Protein AF-A0A2G2R0R9-F1 (afdb_monomer_lite)

Radius of gyration: 15.37 Å; chains: 1; bounding box: 34×32×38 Å

Sequence (116 aa):
MISLDKIDRKILRFLQVDGRMTNAELAEKINLSPSACLRRVQRIEDSDIVDGYVIEGHVPANDITRLLQQRPEIVGLTAPGMPMQSPGMQKPGLAPKNYDVLAFDADGTSHVFSRY

Structure (mmCIF, N/CA/C/O backbone):
data_AF-A0A2G2R0R9-F1
#
_entry.id   AF-A0A2G2R0R9-F1
#
loop_
_atom_site.group_PDB
_atom_site.id
_atom_site.type_symbol
_atom_site.label_atom_id
_atom_site.label_alt_id
_atom_site.label_comp_id
_atom_site.label_asym_id
_atom_site.label_entity_id
_atom_site.label_seq_id
_atom_site.pdbx_PDB_ins_code
_atom_site.Cartn_x
_atom_site.Cartn_y
_atom_site.Cartn_z
_atom_site.occupancy
_atom_site.B_iso_or_equiv
_atom_site.auth_seq_id
_atom_site.auth_comp_id
_atom_site.auth_asym_id
_atom_site.auth_atom_id
_atom_site.pdbx_PDB_model_num
ATOM 1 N N . MET A 1 1 ? -12.491 -5.410 9.929 1.00 46.78 1 MET A N 1
ATOM 2 C CA . MET A 1 1 ? -12.303 -4.489 8.788 1.00 46.78 1 MET A CA 1
ATOM 3 C C . MET A 1 1 ? -11.475 -3.305 9.272 1.00 46.78 1 MET A C 1
ATOM 5 O O . MET A 1 1 ? -11.948 -2.573 10.134 1.00 46.78 1 MET A O 1
ATOM 9 N N . ILE A 1 2 ? -10.219 -3.178 8.833 1.00 53.72 2 ILE A N 1
ATOM 10 C CA . ILE A 1 2 ? -9.324 -2.096 9.275 1.00 53.72 2 ILE A CA 1
ATOM 11 C C . ILE A 1 2 ? -9.463 -0.936 8.287 1.00 53.72 2 ILE A C 1
ATOM 13 O O . ILE A 1 2 ? -9.053 -1.033 7.139 1.00 53.72 2 ILE A O 1
ATOM 17 N N . SER A 1 3 ? -10.079 0.158 8.731 1.00 58.66 3 SER A N 1
ATOM 18 C CA . SER A 1 3 ? -10.103 1.418 7.987 1.00 58.66 3 SER A CA 1
ATOM 19 C C . SER A 1 3 ? -8.865 2.235 8.359 1.00 58.66 3 SER A C 1
ATOM 21 O O . SER A 1 3 ? -8.681 2.549 9.538 1.00 58.66 3 SER A O 1
ATOM 23 N N . LEU A 1 4 ? -8.043 2.603 7.368 1.00 74.69 4 LEU A N 1
ATOM 24 C CA . LEU A 1 4 ? -6.912 3.519 7.553 1.00 74.69 4 LEU A CA 1
ATOM 25 C C . LEU A 1 4 ? -7.427 4.948 7.740 1.00 74.69 4 LEU A C 1
ATOM 27 O O . LEU A 1 4 ? -7.972 5.565 6.815 1.00 74.69 4 LEU A O 1
ATOM 31 N N . ASP A 1 5 ? -7.245 5.482 8.941 1.00 81.12 5 ASP A N 1
ATOM 32 C CA . ASP A 1 5 ? -7.655 6.834 9.287 1.00 81.12 5 ASP A CA 1
ATOM 33 C C . ASP A 1 5 ? -6.623 7.886 8.828 1.00 81.12 5 ASP A C 1
ATOM 35 O O . ASP A 1 5 ? -5.594 7.600 8.208 1.00 81.12 5 ASP A O 1
ATOM 39 N N . LYS A 1 6 ? -6.915 9.164 9.093 1.00 81.12 6 LYS A N 1
ATOM 40 C CA . LYS A 1 6 ? -6.050 10.283 8.681 1.00 81.12 6 LYS A CA 1
ATOM 41 C C . LYS A 1 6 ? -4.658 10.235 9.322 1.00 81.12 6 LYS A C 1
ATOM 43 O O . LYS A 1 6 ? -3.722 10.780 8.740 1.00 81.12 6 LYS A O 1
ATOM 48 N N . ILE A 1 7 ? -4.523 9.645 10.508 1.00 87.00 7 ILE A N 1
ATOM 49 C CA . ILE A 1 7 ? -3.242 9.496 11.202 1.00 87.00 7 ILE A CA 1
ATOM 50 C C . ILE A 1 7 ? -2.438 8.379 10.546 1.00 87.00 7 ILE A C 1
ATOM 52 O O . ILE A 1 7 ? -1.268 8.593 10.243 1.00 87.00 7 ILE A O 1
ATOM 56 N N . ASP A 1 8 ? -3.065 7.243 10.249 1.00 85.44 8 ASP A N 1
ATOM 57 C CA . ASP A 1 8 ? -2.393 6.117 9.591 1.00 85.44 8 ASP A CA 1
ATOM 58 C C . ASP A 1 8 ? -1.801 6.532 8.235 1.00 85.44 8 ASP A C 1
ATOM 60 O O . ASP A 1 8 ? -0.648 6.245 7.924 1.00 85.44 8 ASP A O 1
ATOM 64 N N . ARG A 1 9 ? -2.546 7.329 7.458 1.00 84.00 9 ARG A N 1
ATOM 65 C CA . ARG A 1 9 ? -2.054 7.891 6.188 1.00 84.00 9 ARG A CA 1
ATOM 66 C C . ARG A 1 9 ? -0.873 8.849 6.373 1.00 84.00 9 ARG A C 1
ATOM 68 O O . ARG A 1 9 ? -0.002 8.916 5.510 1.00 84.00 9 ARG A O 1
ATOM 75 N N . LYS A 1 10 ? -0.829 9.609 7.475 1.00 84.19 10 LYS A N 1
ATOM 76 C CA . LYS A 1 10 ? 0.314 10.484 7.796 1.00 84.19 10 LYS A CA 1
ATOM 77 C C . LYS A 1 10 ? 1.541 9.674 8.202 1.00 84.19 10 LYS A C 1
ATOM 79 O O . LYS A 1 10 ? 2.628 10.000 7.740 1.00 84.19 10 LYS A O 1
ATOM 84 N N . ILE A 1 11 ? 1.355 8.637 9.020 1.00 85.38 11 ILE A N 1
ATOM 85 C CA . ILE A 1 11 ? 2.401 7.676 9.398 1.00 85.38 11 ILE A CA 1
ATOM 86 C C . ILE A 1 11 ? 3.041 7.099 8.135 1.00 85.38 11 ILE A C 1
ATOM 88 O O . ILE A 1 11 ? 4.238 7.269 7.923 1.00 85.38 11 ILE A O 1
ATOM 92 N N . LEU A 1 12 ? 2.218 6.535 7.247 1.00 83.56 12 LEU A N 1
ATOM 93 C CA . LEU A 1 12 ? 2.666 5.982 5.971 1.00 83.56 12 LEU A CA 1
ATOM 94 C C . LEU A 1 12 ? 3.420 7.012 5.129 1.00 83.56 12 LEU A C 1
ATOM 96 O O . LEU A 1 12 ? 4.478 6.709 4.593 1.00 83.56 12 LEU A O 1
ATOM 100 N N . ARG A 1 13 ? 2.927 8.252 5.054 1.00 82.75 13 ARG A N 1
ATOM 101 C CA . ARG A 1 13 ? 3.594 9.316 4.296 1.00 82.75 13 ARG A CA 1
ATOM 102 C C . ARG A 1 13 ? 4.983 9.651 4.841 1.00 82.75 13 ARG A C 1
ATOM 104 O O . ARG A 1 13 ? 5.889 9.882 4.050 1.00 82.75 13 ARG A O 1
ATOM 111 N N . PHE A 1 14 ? 5.156 9.707 6.159 1.00 86.31 14 PHE A N 1
ATOM 112 C CA . PHE A 1 14 ? 6.469 9.968 6.754 1.00 86.31 14 PHE A CA 1
ATOM 113 C C . PHE A 1 14 ? 7.428 8.794 6.552 1.00 86.31 14 PHE A C 1
ATOM 115 O O . PHE A 1 14 ? 8.561 9.028 6.143 1.00 86.31 14 PHE A O 1
ATOM 122 N N . LEU A 1 15 ? 6.960 7.557 6.736 1.00 83.12 15 LEU A N 1
ATOM 123 C CA . LEU A 1 15 ? 7.761 6.352 6.488 1.00 83.12 15 LEU A CA 1
ATOM 124 C C . LEU A 1 15 ? 8.142 6.194 5.006 1.00 83.12 15 LEU A C 1
ATOM 126 O O . LEU A 1 15 ? 9.235 5.738 4.695 1.00 83.12 15 LEU A O 1
ATOM 130 N N . GLN A 1 16 ? 7.282 6.620 4.078 1.00 78.44 16 GLN A N 1
ATOM 131 C CA . GLN A 1 16 ? 7.600 6.647 2.645 1.00 78.44 16 GLN A CA 1
ATOM 132 C C . GLN A 1 16 ? 8.682 7.676 2.291 1.00 78.44 16 GLN A C 1
ATOM 134 O O . GLN A 1 16 ? 9.440 7.461 1.349 1.00 78.44 16 GLN A O 1
ATOM 139 N N . VAL A 1 17 ? 8.740 8.801 3.012 1.00 77.12 17 VAL A N 1
ATOM 140 C CA . VAL A 1 17 ? 9.773 9.833 2.819 1.00 77.12 17 VAL A CA 1
ATOM 141 C C . VAL A 1 17 ? 11.097 9.396 3.442 1.00 77.12 17 VAL A C 1
ATOM 143 O O . VAL A 1 17 ? 12.147 9.580 2.831 1.00 77.12 17 VAL A O 1
ATOM 146 N N . ASP A 1 18 ? 11.047 8.816 4.638 1.00 82.81 18 ASP A N 1
ATOM 147 C CA . ASP A 1 18 ? 12.212 8.296 5.342 1.00 82.81 18 ASP A CA 1
ATOM 148 C C . ASP A 1 18 ? 11.856 7.022 6.117 1.00 82.81 18 ASP A C 1
ATOM 150 O O . ASP A 1 18 ? 11.352 7.060 7.241 1.00 82.81 18 ASP A O 1
ATOM 154 N N . GLY A 1 19 ? 12.164 5.875 5.510 1.00 79.69 19 GLY A N 1
ATOM 155 C CA . GLY A 1 19 ? 11.910 4.561 6.101 1.00 79.69 19 GLY A CA 1
ATOM 156 C C . GLY A 1 19 ? 12.827 4.206 7.274 1.00 79.69 19 GLY A C 1
ATOM 157 O O . GLY A 1 19 ? 12.661 3.140 7.857 1.00 79.69 19 GLY A O 1
ATOM 158 N N . ARG A 1 20 ? 13.809 5.052 7.625 1.00 86.31 20 ARG A N 1
ATOM 159 C CA . ARG A 1 20 ? 14.662 4.854 8.812 1.00 86.31 20 ARG A CA 1
ATOM 160 C C . ARG A 1 20 ? 14.127 5.555 10.056 1.00 86.31 20 ARG A C 1
ATOM 162 O O . ARG A 1 20 ? 14.701 5.382 11.129 1.00 86.31 20 ARG A O 1
ATOM 169 N N . MET A 1 21 ? 13.059 6.338 9.914 1.00 87.88 21 MET A N 1
ATOM 170 C CA . MET A 1 21 ? 12.483 7.099 11.010 1.00 87.88 21 MET A CA 1
ATOM 171 C C . MET A 1 21 ? 12.000 6.167 12.121 1.00 87.88 21 MET A C 1
ATOM 173 O O . MET A 1 21 ? 11.243 5.224 11.890 1.00 87.88 21 MET A O 1
ATOM 177 N N . THR A 1 22 ? 12.427 6.444 13.346 1.00 90.19 22 THR A N 1
ATOM 178 C CA . THR A 1 22 ? 12.015 5.666 14.512 1.00 90.19 22 THR A CA 1
ATOM 179 C C . THR A 1 22 ? 10.574 5.987 14.901 1.00 90.19 22 THR A C 1
ATOM 181 O O . THR A 1 22 ? 10.060 7.082 14.663 1.00 90.19 22 THR A O 1
ATOM 184 N N . ASN A 1 23 ? 9.920 5.059 15.603 1.00 88.88 23 ASN A N 1
ATOM 185 C CA . ASN A 1 23 ? 8.565 5.279 16.117 1.00 88.88 23 ASN A CA 1
ATOM 186 C C . ASN A 1 23 ? 8.458 6.497 17.052 1.00 88.88 23 ASN A C 1
ATOM 188 O O . ASN A 1 23 ? 7.390 7.100 17.130 1.00 88.88 23 ASN A O 1
ATOM 192 N N . ALA A 1 24 ? 9.542 6.869 17.742 1.00 91.25 24 ALA A N 1
ATOM 193 C CA . ALA A 1 24 ? 9.590 8.055 18.594 1.00 91.25 24 ALA A CA 1
ATOM 194 C C . ALA A 1 24 ? 9.583 9.350 17.764 1.00 91.25 24 ALA A C 1
ATOM 196 O O . ALA A 1 24 ? 8.735 10.211 17.984 1.00 91.25 24 ALA A O 1
ATOM 197 N N . GLU A 1 25 ? 10.451 9.448 16.755 1.00 93.62 25 GLU A N 1
ATOM 198 C CA . GLU A 1 25 ? 10.509 10.604 15.846 1.00 93.62 25 GLU A CA 1
ATOM 199 C C . GLU A 1 25 ? 9.212 10.758 15.041 1.00 93.62 25 GLU A C 1
ATOM 201 O O . GLU A 1 25 ? 8.699 11.864 14.845 1.00 93.62 25 GLU A O 1
ATOM 206 N N . LEU A 1 26 ? 8.648 9.633 14.602 1.00 92.25 26 LEU A N 1
ATOM 207 C CA . LEU A 1 26 ? 7.372 9.589 13.902 1.00 92.25 26 LEU A CA 1
ATOM 208 C C . LEU A 1 26 ? 6.241 10.109 14.802 1.00 92.25 26 LEU A C 1
ATOM 210 O O . LEU A 1 26 ? 5.419 10.908 14.349 1.00 92.25 26 LEU A O 1
ATOM 214 N N . ALA A 1 27 ? 6.227 9.698 16.077 1.00 94.19 27 ALA A N 1
ATOM 215 C CA . ALA A 1 27 ? 5.232 10.103 17.066 1.00 94.19 27 ALA A CA 1
ATOM 216 C C . ALA A 1 27 ? 5.256 11.614 17.336 1.00 94.19 27 ALA A C 1
ATOM 218 O O . ALA A 1 27 ? 4.193 12.239 17.368 1.00 94.19 27 ALA A O 1
ATOM 219 N N . GLU A 1 28 ? 6.445 12.213 17.448 1.00 94.94 28 GLU A N 1
ATOM 220 C CA . GLU A 1 28 ? 6.603 13.664 17.596 1.00 94.94 28 GLU A CA 1
ATOM 221 C C . GLU A 1 28 ? 6.003 14.418 16.402 1.00 94.94 28 GLU A C 1
ATOM 223 O O . GLU A 1 28 ? 5.211 15.346 16.578 1.00 94.94 28 GLU A O 1
ATOM 228 N N . LYS A 1 29 ? 6.290 13.976 15.171 1.00 92.69 29 LYS A N 1
ATOM 229 C CA . LYS A 1 29 ? 5.795 14.631 13.945 1.00 92.69 29 LYS A CA 1
ATOM 230 C C . LYS A 1 29 ? 4.276 14.566 13.780 1.00 92.69 29 LYS A C 1
ATOM 232 O O . LYS A 1 29 ? 3.689 15.447 13.147 1.00 92.69 29 LYS A O 1
ATOM 237 N N . ILE A 1 30 ? 3.628 13.531 14.314 1.00 92.44 30 ILE A N 1
ATOM 238 C CA . ILE A 1 30 ? 2.175 13.323 14.193 1.00 92.44 30 ILE A CA 1
ATOM 239 C C . ILE A 1 30 ? 1.395 13.673 15.468 1.00 92.44 30 ILE A C 1
ATOM 241 O O . ILE A 1 30 ? 0.176 13.506 15.475 1.00 92.44 30 ILE A O 1
ATOM 245 N N . ASN A 1 31 ? 2.060 14.214 16.496 1.00 94.19 31 ASN A N 1
ATOM 246 C CA . ASN A 1 31 ? 1.490 14.555 17.805 1.00 94.19 31 ASN A CA 1
ATOM 247 C C . ASN A 1 31 ? 0.831 13.357 18.515 1.00 94.19 31 ASN A C 1
ATOM 249 O O . ASN A 1 31 ? -0.313 13.433 18.966 1.00 94.19 31 ASN A O 1
ATOM 253 N N . LEU A 1 32 ? 1.548 12.236 18.605 1.00 93.19 32 LEU A N 1
ATOM 254 C CA . LEU A 1 32 ? 1.140 11.056 19.372 1.00 93.19 32 LEU A CA 1
ATOM 255 C C . LEU A 1 32 ? 2.179 10.692 20.429 1.00 93.19 32 LEU A C 1
ATOM 257 O O . LEU A 1 32 ? 3.328 11.118 20.375 1.00 93.19 32 LEU A O 1
ATOM 261 N N . SER A 1 33 ? 1.784 9.837 21.374 1.00 95.12 33 SER A N 1
ATOM 262 C CA . SER A 1 33 ? 2.765 9.137 22.198 1.00 95.12 33 SER A CA 1
ATOM 263 C C . SER A 1 33 ? 3.499 8.067 21.370 1.00 95.12 33 SER A C 1
ATOM 265 O O . SER A 1 33 ? 2.893 7.472 20.468 1.00 95.12 33 SER A O 1
ATOM 267 N N . PRO A 1 34 ? 4.760 7.734 21.707 1.00 93.44 34 PRO A N 1
ATOM 268 C CA . PRO A 1 34 ? 5.506 6.672 21.027 1.00 93.44 34 PRO A CA 1
ATOM 269 C C . PRO A 1 34 ? 4.770 5.325 21.010 1.00 93.44 34 PRO A C 1
ATOM 271 O O . PRO A 1 34 ? 4.767 4.625 20.002 1.00 93.44 34 PRO A O 1
ATOM 274 N N . SER A 1 35 ? 4.065 4.985 22.094 1.00 92.69 35 SER A N 1
ATOM 275 C CA . SER A 1 35 ? 3.301 3.737 22.190 1.00 92.69 35 SER A CA 1
ATOM 276 C C . SER A 1 35 ? 2.035 3.726 21.327 1.00 92.69 35 SER A C 1
ATOM 278 O O . SER A 1 35 ? 1.667 2.679 20.798 1.00 92.69 35 SER A O 1
ATOM 280 N N . ALA A 1 36 ? 1.360 4.869 21.153 1.00 91.56 36 ALA A N 1
ATOM 281 C CA . ALA A 1 36 ? 0.220 4.982 20.242 1.00 91.56 36 ALA A CA 1
ATOM 282 C C . ALA A 1 36 ? 0.657 4.937 18.771 1.00 91.56 36 ALA A C 1
ATOM 284 O O . ALA A 1 36 ? -0.041 4.340 17.953 1.00 91.56 36 ALA A O 1
ATOM 285 N N . CYS A 1 37 ? 1.811 5.529 18.457 1.00 93.06 37 CYS A N 1
ATOM 286 C CA . CYS A 1 37 ? 2.434 5.457 17.140 1.00 93.06 37 CYS A CA 1
ATOM 287 C C . CYS A 1 37 ? 2.803 4.010 16.778 1.00 93.06 37 CYS A C 1
ATOM 289 O O . CYS A 1 37 ? 2.318 3.502 15.771 1.00 93.06 37 CYS A O 1
ATOM 291 N N . LEU A 1 38 ? 3.532 3.310 17.659 1.00 90.25 38 LEU A N 1
ATOM 292 C CA . LEU A 1 38 ? 3.924 1.909 17.462 1.00 90.25 38 LEU A CA 1
ATOM 293 C C . LEU A 1 38 ? 2.719 1.005 17.182 1.00 90.25 38 LEU A C 1
ATOM 295 O O . LEU A 1 38 ? 2.717 0.286 16.193 1.00 90.25 38 LEU A O 1
ATOM 299 N N . ARG A 1 39 ? 1.662 1.070 18.006 1.00 89.62 39 ARG A N 1
ATOM 300 C CA . ARG A 1 39 ? 0.458 0.241 17.795 1.00 89.62 39 ARG A CA 1
ATOM 301 C C . ARG A 1 39 ? -0.201 0.483 16.440 1.00 89.62 39 ARG A C 1
ATOM 303 O O . ARG A 1 39 ? -0.802 -0.429 15.882 1.00 89.62 39 ARG A O 1
ATOM 310 N N . ARG A 1 40 ? -0.137 1.715 15.933 1.00 89.12 40 ARG A N 1
ATOM 311 C CA . ARG A 1 40 ? -0.682 2.057 14.618 1.00 89.12 40 ARG A CA 1
ATOM 312 C C . ARG A 1 40 ? 0.206 1.539 13.500 1.00 89.12 40 ARG A C 1
ATOM 314 O O . ARG A 1 40 ? -0.342 0.932 12.594 1.00 89.12 40 ARG A O 1
ATOM 321 N N . VAL A 1 41 ? 1.523 1.730 13.588 1.00 85.12 41 VAL A N 1
ATOM 322 C CA . VAL A 1 41 ? 2.495 1.170 12.633 1.00 85.12 41 VAL A CA 1
ATOM 323 C C . VAL A 1 41 ? 2.333 -0.345 12.547 1.00 85.12 41 VAL A C 1
ATOM 325 O O . VAL A 1 41 ? 2.062 -0.844 11.465 1.00 85.12 41 VAL A O 1
ATOM 328 N N . GLN A 1 42 ? 2.330 -1.037 13.689 1.00 83.12 42 GLN A N 1
ATOM 329 C CA . GLN A 1 42 ? 2.123 -2.485 13.765 1.00 83.12 42 GLN A CA 1
ATOM 330 C C . GLN A 1 42 ? 0.812 -2.903 13.090 1.00 83.12 42 GLN A C 1
ATOM 332 O O . GLN A 1 42 ? 0.799 -3.762 12.227 1.00 83.12 42 GLN A O 1
ATOM 337 N N . ARG A 1 43 ? -0.302 -2.229 13.409 1.00 80.12 43 ARG A N 1
ATOM 338 C CA . ARG A 1 43 ? -1.600 -2.528 12.789 1.00 80.12 43 ARG A CA 1
ATOM 339 C C . ARG A 1 43 ? -1.594 -2.297 11.277 1.00 80.12 43 ARG A C 1
ATOM 341 O O . ARG A 1 43 ? -2.314 -2.990 10.573 1.00 80.12 43 ARG A O 1
ATOM 348 N N . ILE A 1 44 ? -0.879 -1.281 10.796 1.00 77.38 44 ILE A N 1
ATOM 349 C CA . ILE A 1 44 ? -0.765 -0.989 9.364 1.00 77.38 44 ILE A CA 1
ATOM 350 C C . ILE A 1 44 ? 0.035 -2.102 8.680 1.00 77.38 44 ILE A C 1
ATOM 352 O O . ILE A 1 44 ? -0.444 -2.630 7.681 1.00 77.38 44 ILE A O 1
ATOM 356 N N . GLU A 1 45 ? 1.183 -2.481 9.247 1.00 73.81 45 GLU A N 1
ATOM 357 C CA . GLU A 1 45 ? 2.024 -3.594 8.782 1.00 73.81 45 GLU A CA 1
ATOM 358 C C . GLU A 1 45 ? 1.257 -4.921 8.776 1.00 73.81 45 GLU A C 1
ATOM 360 O O . GLU A 1 45 ? 1.280 -5.633 7.783 1.00 73.81 45 GLU A O 1
ATOM 365 N N . ASP A 1 46 ? 0.504 -5.208 9.837 1.00 66.25 46 ASP A N 1
ATOM 366 C CA . ASP A 1 46 ? -0.277 -6.440 9.975 1.00 66.25 46 ASP A CA 1
ATOM 367 C C . ASP A 1 46 ? -1.513 -6.471 9.063 1.00 66.25 46 ASP A C 1
ATOM 369 O O . ASP A 1 46 ? -2.160 -7.512 8.929 1.00 66.25 46 ASP A O 1
ATOM 373 N N . SER A 1 47 ? -1.934 -5.321 8.521 1.00 64.81 47 SER A N 1
ATOM 374 C CA . SER A 1 47 ? -3.243 -5.237 7.880 1.00 64.81 47 SER A CA 1
ATOM 375 C C . SER A 1 47 ? -3.264 -5.729 6.446 1.00 64.81 47 SER A C 1
ATOM 377 O O . SER A 1 47 ? -4.352 -6.129 6.049 1.00 64.81 47 SER A O 1
ATOM 379 N N . ASP A 1 48 ? -2.156 -5.670 5.687 1.00 67.06 48 ASP A N 1
ATOM 380 C CA . ASP A 1 48 ? -2.088 -5.943 4.233 1.00 67.06 48 ASP A CA 1
ATOM 381 C C . ASP A 1 48 ? -3.323 -5.429 3.455 1.00 67.06 48 ASP A C 1
ATOM 383 O O . ASP A 1 48 ? -3.698 -5.965 2.420 1.00 67.06 48 ASP A O 1
ATOM 387 N N . ILE A 1 49 ? -4.019 -4.404 3.964 1.00 69.06 49 ILE A N 1
ATOM 388 C CA . ILE A 1 49 ? -5.337 -3.975 3.490 1.00 69.06 49 ILE A CA 1
ATOM 389 C C . ILE A 1 49 ? -5.304 -2.469 3.268 1.00 69.06 49 ILE A C 1
ATOM 391 O O . ILE A 1 49 ? -5.057 -1.675 4.179 1.00 69.06 49 ILE A O 1
ATOM 395 N N . VAL A 1 50 ? -5.637 -2.061 2.048 1.00 77.06 50 VAL A N 1
ATOM 396 C CA . VAL A 1 50 ? -5.735 -0.668 1.625 1.00 77.06 50 VAL A CA 1
ATOM 397 C C . VAL A 1 50 ? -7.134 -0.417 1.061 1.00 77.06 50 VAL A C 1
ATOM 399 O O . VAL A 1 50 ? -7.492 -0.913 0.001 1.00 77.06 50 VAL A O 1
ATOM 402 N N . ASP A 1 51 ? -7.940 0.367 1.785 1.00 76.44 51 ASP A N 1
ATOM 403 C CA . ASP A 1 51 ? -9.318 0.759 1.414 1.00 76.44 51 ASP A CA 1
ATOM 404 C C . ASP A 1 51 ? -10.259 -0.408 1.049 1.00 76.44 51 ASP A C 1
ATOM 406 O O . ASP A 1 51 ? -11.123 -0.284 0.184 1.00 76.44 51 ASP A O 1
ATOM 410 N N . GLY A 1 52 ? -10.092 -1.549 1.724 1.00 77.06 52 GLY A N 1
ATOM 411 C CA . GLY A 1 52 ? -10.890 -2.756 1.492 1.00 77.06 52 GLY A CA 1
ATOM 412 C C . GLY A 1 52 ? -10.273 -3.747 0.505 1.00 77.06 52 GLY A C 1
ATOM 413 O O . GLY A 1 52 ? -10.779 -4.859 0.410 1.00 77.06 52 GLY A O 1
ATOM 414 N N . TYR A 1 53 ? -9.168 -3.385 -0.150 1.00 85.06 53 TYR A N 1
ATOM 415 C CA . TYR A 1 53 ? -8.392 -4.291 -0.992 1.00 85.06 53 TYR A CA 1
ATOM 416 C C . TYR A 1 53 ? -7.230 -4.902 -0.227 1.00 85.06 53 TYR A C 1
ATOM 418 O O . TYR A 1 53 ? -6.569 -4.199 0.533 1.00 85.06 53 TYR A O 1
ATOM 426 N N . VAL A 1 54 ? -6.939 -6.173 -0.469 1.00 87.56 54 VAL A N 1
ATOM 427 C CA . VAL A 1 54 ? -5.735 -6.837 0.040 1.00 87.56 54 VAL A CA 1
ATOM 428 C C . VAL A 1 54 ? -4.544 -6.499 -0.864 1.00 87.56 54 VAL A C 1
ATOM 430 O O . VAL A 1 54 ? -4.667 -6.535 -2.084 1.00 87.56 54 VAL A O 1
ATOM 433 N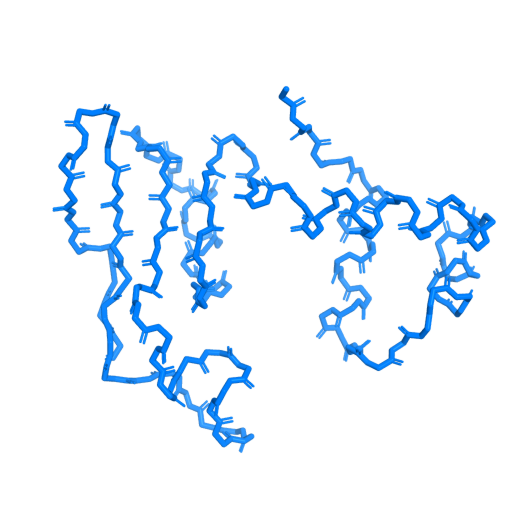 N . ILE A 1 55 ? -3.393 -6.164 -0.292 1.00 88.50 55 ILE A N 1
ATOM 434 C CA . ILE A 1 55 ? -2.142 -5.895 -1.003 1.00 88.50 55 ILE A CA 1
ATOM 435 C C . ILE A 1 55 ? -1.079 -6.819 -0.427 1.00 88.50 55 ILE A C 1
ATOM 437 O O . ILE A 1 55 ? -0.681 -6.651 0.719 1.00 88.50 55 ILE A O 1
ATOM 441 N N . GLU A 1 56 ? -0.616 -7.774 -1.226 1.00 84.12 56 GLU A N 1
ATOM 442 C CA . GLU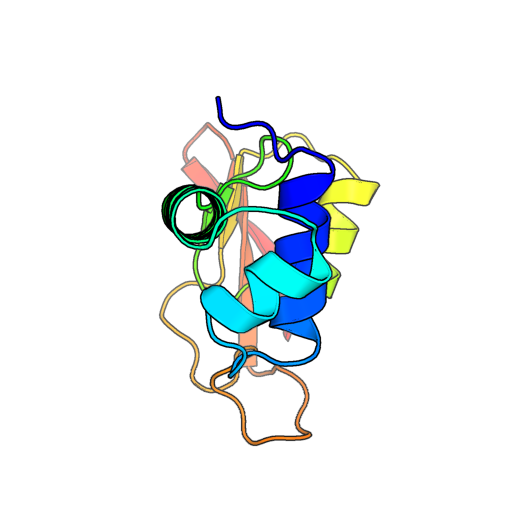 A 1 56 ? 0.376 -8.761 -0.801 1.00 84.12 56 GLU A CA 1
ATOM 443 C C . GLU A 1 56 ? 1.673 -8.632 -1.613 1.00 84.12 56 GLU A C 1
ATOM 445 O O . GLU A 1 56 ? 1.678 -8.422 -2.830 1.00 84.12 56 GLU A O 1
ATOM 450 N N . GLY A 1 57 ? 2.811 -8.727 -0.927 1.00 82.19 57 GLY A N 1
ATOM 451 C CA . GLY A 1 57 ? 4.124 -8.610 -1.550 1.00 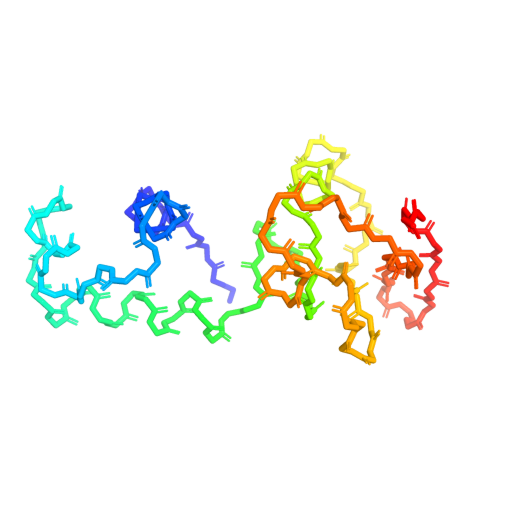82.19 57 GLY A CA 1
ATOM 452 C C . GLY A 1 57 ? 4.481 -7.183 -1.984 1.00 82.19 57 GLY A C 1
ATOM 453 O O . GLY A 1 57 ? 4.006 -6.182 -1.452 1.00 82.19 57 GLY A O 1
ATOM 454 N N . HIS A 1 58 ? 5.379 -7.073 -2.960 1.00 83.81 58 HIS A N 1
ATOM 455 C CA . HIS A 1 58 ? 5.989 -5.799 -3.354 1.00 83.81 58 HIS A CA 1
ATOM 456 C C . HIS A 1 58 ? 5.222 -5.096 -4.487 1.00 83.81 58 HIS A C 1
ATOM 458 O O . HIS A 1 58 ? 5.792 -4.773 -5.532 1.00 83.81 58 HIS A O 1
ATOM 464 N N . VAL A 1 59 ? 3.920 -4.872 -4.302 1.00 85.06 59 VAL A N 1
ATOM 465 C CA . VAL A 1 59 ? 3.091 -4.161 -5.288 1.00 85.06 59 VAL A CA 1
ATOM 466 C C . VAL A 1 59 ? 3.544 -2.693 -5.394 1.00 85.06 59 VAL A C 1
ATOM 468 O O . VAL A 1 59 ? 3.601 -1.989 -4.381 1.00 85.06 59 VAL A O 1
ATOM 471 N N . PRO A 1 60 ? 3.860 -2.174 -6.596 1.00 85.50 60 PRO A N 1
ATOM 472 C CA . PRO A 1 60 ? 4.226 -0.774 -6.782 1.00 85.50 60 PRO A CA 1
ATOM 473 C C . PRO A 1 60 ? 3.154 0.204 -6.312 1.00 85.50 60 PRO A C 1
ATOM 475 O O . PRO A 1 60 ? 1.972 0.060 -6.611 1.00 85.50 60 PRO A O 1
ATOM 478 N N . ALA A 1 61 ? 3.585 1.291 -5.669 1.00 84.94 61 ALA A N 1
ATOM 479 C CA . ALA A 1 61 ? 2.684 2.339 -5.185 1.00 84.94 61 ALA A CA 1
ATOM 480 C C . ALA A 1 61 ? 1.802 2.950 -6.294 1.00 84.94 61 ALA A C 1
ATOM 482 O O . ALA A 1 61 ? 0.675 3.375 -6.028 1.00 84.94 61 ALA A O 1
ATOM 483 N N . ASN A 1 62 ? 2.286 2.968 -7.542 1.00 83.75 62 ASN A N 1
ATOM 484 C CA . ASN A 1 62 ? 1.503 3.421 -8.693 1.00 83.75 62 ASN A CA 1
ATOM 485 C C . ASN A 1 62 ? 0.317 2.491 -8.987 1.00 83.75 62 ASN A C 1
ATOM 487 O O . ASN A 1 62 ? -0.762 2.985 -9.308 1.00 83.75 62 ASN A O 1
ATOM 491 N N . ASP A 1 63 ? 0.483 1.178 -8.822 1.00 89.69 63 ASP A N 1
ATOM 492 C CA . ASP A 1 63 ? -0.602 0.209 -8.992 1.00 89.69 63 ASP A CA 1
ATOM 493 C C . ASP A 1 63 ? -1.608 0.287 -7.845 1.00 89.69 63 ASP A C 1
ATOM 495 O O . ASP A 1 63 ? -2.809 0.271 -8.100 1.00 89.69 63 ASP A O 1
ATOM 499 N N . ILE A 1 64 ? -1.149 0.496 -6.605 1.00 88.06 64 ILE A N 1
ATOM 500 C CA . ILE A 1 64 ? -2.041 0.769 -5.464 1.00 88.06 64 ILE A CA 1
ATOM 501 C C . ILE A 1 64 ? -2.841 2.054 -5.719 1.00 88.06 64 ILE A C 1
ATOM 503 O O . ILE A 1 64 ? -4.050 2.104 -5.511 1.00 88.06 64 ILE A O 1
ATOM 507 N N . THR A 1 65 ? -2.193 3.106 -6.225 1.00 87.12 65 THR A N 1
ATOM 508 C CA . THR A 1 65 ? -2.885 4.355 -6.575 1.00 87.12 65 THR A CA 1
ATOM 509 C C . THR A 1 65 ? -3.926 4.118 -7.670 1.00 87.12 65 THR A C 1
ATOM 511 O O . THR A 1 65 ? -5.052 4.603 -7.555 1.00 87.12 65 THR A O 1
ATOM 514 N N . ARG A 1 66 ? -3.584 3.338 -8.703 1.00 91.50 66 ARG A N 1
ATOM 515 C CA . ARG A 1 66 ? -4.500 2.982 -9.793 1.00 91.50 66 ARG A CA 1
ATOM 516 C C . ARG A 1 66 ? -5.688 2.161 -9.291 1.00 91.50 66 ARG A C 1
ATOM 518 O O . ARG A 1 66 ? -6.816 2.457 -9.673 1.00 91.50 66 ARG A O 1
ATOM 525 N N . LEU A 1 67 ? -5.450 1.195 -8.406 1.00 91.06 67 LEU A N 1
ATOM 526 C CA . LEU A 1 67 ? -6.478 0.393 -7.744 1.00 91.06 67 LEU A CA 1
ATOM 527 C C . LEU A 1 67 ? -7.486 1.278 -7.007 1.00 91.06 67 LEU A C 1
ATOM 529 O O . LEU A 1 67 ? -8.687 1.172 -7.233 1.00 91.06 67 LEU A O 1
ATOM 533 N N . LEU A 1 68 ? -6.997 2.206 -6.183 1.00 87.56 68 LEU A N 1
ATOM 534 C CA . LEU A 1 68 ? -7.844 3.107 -5.398 1.00 87.56 68 LEU A CA 1
ATOM 535 C C . LEU A 1 68 ? -8.620 4.116 -6.253 1.00 87.56 68 LEU A C 1
ATOM 537 O O . LEU A 1 68 ? -9.678 4.585 -5.839 1.00 87.56 68 LEU A O 1
ATOM 541 N N . GLN A 1 69 ? -8.104 4.463 -7.433 1.00 87.50 69 GLN A N 1
ATOM 542 C CA . GLN A 1 69 ? -8.787 5.341 -8.384 1.00 87.50 69 GLN A CA 1
ATOM 543 C C . GLN A 1 69 ? -9.858 4.603 -9.188 1.00 87.50 69 GLN A C 1
ATOM 545 O O . GLN A 1 69 ? -10.961 5.118 -9.348 1.00 87.50 69 GLN A O 1
ATOM 550 N N . GLN A 1 70 ? -9.531 3.419 -9.707 1.00 93.94 70 GLN A N 1
ATOM 551 C CA . GLN A 1 70 ? -10.428 2.638 -10.561 1.00 93.94 70 GLN A CA 1
ATOM 552 C C . GLN A 1 70 ? -11.496 1.901 -9.751 1.00 93.94 70 GLN A C 1
ATOM 554 O O . GLN A 1 70 ? -12.574 1.643 -10.277 1.00 93.94 70 GLN A O 1
ATOM 559 N N . ARG A 1 71 ? -11.193 1.579 -8.487 1.00 89.69 71 ARG A N 1
ATOM 560 C CA . ARG A 1 71 ? -12.020 0.786 -7.569 1.00 89.69 71 ARG A CA 1
ATOM 561 C C . ARG A 1 71 ? -12.680 -0.426 -8.249 1.00 89.69 71 ARG A C 1
ATOM 563 O O . ARG A 1 71 ? -13.902 -0.556 -8.192 1.00 89.69 71 ARG A O 1
ATOM 570 N N . PRO A 1 72 ? -11.900 -1.288 -8.929 1.00 92.94 72 PRO A N 1
ATOM 571 C CA . PRO A 1 72 ? -12.449 -2.467 -9.583 1.00 92.94 72 PRO A CA 1
ATOM 572 C C . PRO A 1 72 ? -13.018 -3.449 -8.549 1.00 92.94 72 PRO A C 1
ATOM 574 O O . PRO A 1 72 ? -12.633 -3.429 -7.376 1.00 92.94 72 PRO A O 1
ATOM 577 N N . GLU A 1 73 ? -13.929 -4.313 -8.987 1.00 92.62 73 GLU A N 1
ATOM 578 C CA . GLU A 1 73 ? -14.522 -5.366 -8.157 1.00 92.62 73 GLU A CA 1
ATOM 579 C C . GLU A 1 73 ? -13.572 -6.569 -8.067 1.00 92.62 73 GLU A C 1
ATOM 581 O O . GLU A 1 73 ? -13.803 -7.603 -8.677 1.00 92.62 73 GLU A O 1
ATOM 586 N N . ILE A 1 74 ? -12.470 -6.397 -7.334 1.00 93.38 74 ILE A N 1
ATOM 587 C CA . ILE A 1 74 ? -11.471 -7.439 -7.054 1.00 93.38 74 ILE A CA 1
ATOM 588 C C . ILE A 1 74 ? -11.207 -7.506 -5.548 1.00 93.38 74 ILE A C 1
ATOM 590 O O . ILE A 1 74 ? -11.498 -6.552 -4.821 1.00 93.38 74 ILE A O 1
ATOM 594 N N . VAL A 1 75 ? -10.605 -8.593 -5.064 1.00 90.50 75 VAL A N 1
ATOM 595 C CA . VAL A 1 75 ? -10.212 -8.702 -3.648 1.00 90.50 75 VAL A CA 1
ATOM 596 C C . VAL A 1 75 ? -8.925 -7.937 -3.376 1.00 90.50 75 VAL A C 1
ATOM 598 O O . VAL A 1 75 ? -8.807 -7.290 -2.336 1.00 90.50 75 VAL A O 1
ATOM 601 N N . GLY A 1 76 ? -7.954 -7.993 -4.286 1.00 90.94 76 GLY A N 1
ATOM 602 C CA . GLY A 1 76 ? -6.647 -7.414 -4.017 1.00 90.94 76 GLY A CA 1
ATOM 603 C C . GLY A 1 76 ? -5.641 -7.501 -5.152 1.00 90.94 76 GLY A C 1
ATOM 604 O O . GLY A 1 76 ? -5.930 -8.029 -6.226 1.00 90.94 76 GLY A O 1
ATOM 605 N N . LEU A 1 77 ? -4.446 -6.973 -4.885 1.00 92.38 77 LEU A N 1
ATOM 606 C CA . LEU A 1 77 ? -3.271 -7.080 -5.744 1.00 92.38 77 LEU A CA 1
ATOM 607 C C . LEU A 1 77 ? -2.162 -7.863 -5.037 1.00 92.38 77 LEU A C 1
ATOM 609 O O . LEU A 1 77 ? -1.966 -7.724 -3.831 1.00 92.38 77 LEU A O 1
ATOM 613 N N . THR A 1 78 ? -1.396 -8.635 -5.800 1.00 90.69 78 THR A N 1
ATOM 614 C CA . THR A 1 78 ? -0.200 -9.339 -5.326 1.00 90.69 78 THR A CA 1
ATOM 615 C C . THR A 1 78 ? 0.962 -9.174 -6.303 1.00 90.69 78 THR A C 1
ATOM 617 O O . THR A 1 78 ? 0.768 -9.144 -7.521 1.00 90.69 78 THR A O 1
ATOM 620 N N . ALA A 1 79 ? 2.180 -9.080 -5.770 1.00 88.38 79 ALA A N 1
ATOM 621 C CA . ALA A 1 79 ? 3.423 -9.261 -6.520 1.00 88.38 79 ALA A CA 1
ATOM 622 C C . ALA A 1 79 ? 4.119 -10.554 -6.040 1.00 88.38 79 ALA A C 1
ATOM 624 O O . ALA A 1 79 ? 5.007 -10.493 -5.177 1.00 88.38 79 ALA A O 1
ATOM 625 N N . PRO A 1 80 ? 3.711 -11.727 -6.564 1.00 79.56 80 PRO A N 1
ATOM 626 C CA . PRO A 1 80 ? 4.069 -13.019 -5.993 1.00 79.56 80 PRO A CA 1
ATOM 627 C C . PRO A 1 80 ? 5.549 -13.372 -6.192 1.00 79.56 80 PRO A C 1
ATOM 629 O O . PRO A 1 80 ? 6.201 -12.948 -7.146 1.00 79.56 80 PRO A O 1
ATOM 632 N N . GLY A 1 81 ? 6.077 -14.211 -5.296 1.00 69.12 81 GLY A N 1
ATOM 633 C CA . GLY A 1 81 ? 7.399 -14.832 -5.449 1.00 69.12 81 GLY A CA 1
ATOM 634 C C . GLY A 1 81 ? 8.600 -13.951 -5.088 1.00 69.12 81 GLY A C 1
ATOM 635 O O . GLY A 1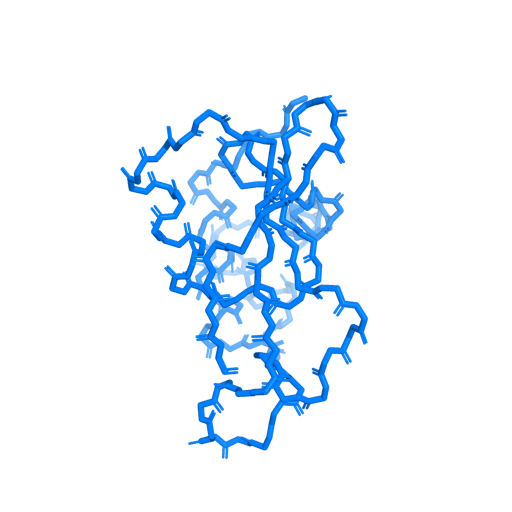 81 ? 9.718 -14.309 -5.445 1.00 69.12 81 GLY A O 1
ATOM 636 N N . MET A 1 82 ? 8.390 -12.828 -4.384 1.00 65.31 82 MET A N 1
ATOM 637 C CA . MET A 1 82 ? 9.445 -11.885 -3.960 1.00 65.31 82 MET A CA 1
ATOM 638 C C . MET A 1 82 ? 10.423 -11.519 -5.099 1.00 65.31 82 MET A C 1
ATOM 640 O O . MET A 1 82 ? 11.610 -11.858 -5.041 1.00 65.31 82 MET A O 1
ATOM 644 N N . PRO A 1 83 ? 9.957 -10.828 -6.156 1.00 68.81 83 PRO A N 1
ATOM 645 C CA . PRO A 1 83 ? 10.806 -10.531 -7.300 1.00 68.81 83 PRO A CA 1
ATOM 646 C C . PRO A 1 83 ? 11.973 -9.629 -6.884 1.00 68.81 83 PRO A C 1
ATOM 648 O O . PRO A 1 83 ? 11.767 -8.551 -6.337 1.00 68.81 83 PRO A O 1
ATOM 651 N N . MET A 1 84 ? 13.214 -10.025 -7.192 1.00 66.00 84 MET A N 1
ATOM 652 C CA . MET A 1 84 ? 14.415 -9.258 -6.800 1.00 66.00 84 MET A CA 1
ATOM 653 C C . MET A 1 84 ? 14.449 -7.818 -7.342 1.00 66.00 84 MET A C 1
ATOM 655 O O . MET A 1 84 ? 15.251 -7.004 -6.896 1.00 66.00 84 MET A O 1
ATOM 659 N N . GLN A 1 85 ? 13.624 -7.505 -8.340 1.00 67.81 85 GLN A N 1
ATOM 660 C CA . GLN A 1 85 ? 13.545 -6.196 -8.989 1.00 67.81 85 GLN A CA 1
ATOM 661 C C . GLN A 1 85 ? 12.257 -5.447 -8.624 1.00 67.81 85 GLN A C 1
ATOM 663 O O . GLN A 1 85 ? 11.840 -4.552 -9.352 1.00 67.81 85 GLN A O 1
ATOM 668 N N . SER A 1 86 ? 11.621 -5.803 -7.511 1.00 62.59 86 SER A N 1
ATOM 669 C CA . SER A 1 86 ? 10.459 -5.103 -6.978 1.00 62.59 86 SER A CA 1
ATOM 670 C C . SER A 1 86 ? 10.845 -3.838 -6.177 1.00 62.59 86 SER A C 1
ATOM 672 O O . SER A 1 86 ? 12.016 -3.665 -5.801 1.00 62.59 86 SER A O 1
ATOM 674 N N . PRO A 1 87 ? 9.890 -2.924 -5.896 1.00 65.88 87 PRO A N 1
ATOM 675 C CA . PRO A 1 87 ? 10.113 -1.778 -5.018 1.00 65.88 87 PRO A CA 1
ATOM 676 C C . PRO A 1 87 ? 10.707 -2.207 -3.671 1.00 65.88 87 PRO A C 1
ATOM 678 O O . PRO A 1 87 ? 10.184 -3.101 -3.022 1.00 65.88 87 PRO A O 1
ATOM 681 N N . GLY A 1 88 ? 11.799 -1.571 -3.245 1.00 69.38 88 GLY A N 1
ATOM 682 C CA . GLY A 1 88 ? 12.493 -1.902 -1.991 1.00 69.38 88 GLY A CA 1
ATOM 683 C C . GLY A 1 88 ? 13.585 -2.975 -2.114 1.00 69.38 88 GLY A C 1
ATOM 684 O O . GLY A 1 88 ? 14.534 -2.934 -1.337 1.00 69.38 88 GLY A O 1
ATOM 685 N N . MET A 1 89 ? 13.522 -3.852 -3.125 1.00 67.44 89 MET A N 1
ATOM 686 C CA . MET A 1 89 ? 14.543 -4.883 -3.404 1.00 67.44 89 MET A CA 1
ATOM 687 C C . MET A 1 89 ? 15.452 -4.528 -4.592 1.00 67.44 89 MET A C 1
ATOM 689 O O . MET A 1 89 ? 16.584 -5.003 -4.698 1.00 67.44 89 MET A O 1
ATOM 693 N N . GLN A 1 90 ? 14.980 -3.651 -5.479 1.00 64.50 90 GLN A N 1
ATOM 694 C CA . GLN A 1 90 ? 15.755 -3.126 -6.601 1.00 64.50 90 GLN A CA 1
ATOM 695 C C . GLN A 1 90 ? 16.960 -2.277 -6.155 1.00 64.50 90 GLN A C 1
ATOM 697 O O . GLN A 1 90 ? 16.942 -1.621 -5.111 1.00 64.50 90 GLN A O 1
ATOM 702 N N . LYS A 1 91 ? 17.999 -2.203 -7.005 1.00 71.81 91 LYS A N 1
ATOM 703 C CA . LYS A 1 91 ? 19.092 -1.237 -6.796 1.00 71.81 91 LYS A CA 1
ATOM 704 C C . LYS A 1 91 ? 18.517 0.189 -6.748 1.00 71.81 91 LYS A C 1
ATOM 706 O O . LYS A 1 91 ? 17.692 0.519 -7.608 1.00 71.81 91 LYS A O 1
ATOM 711 N N . PRO A 1 92 ? 18.964 1.044 -5.807 1.00 73.12 92 PRO A N 1
ATOM 712 C CA . PRO A 1 92 ? 18.492 2.421 -5.713 1.00 73.12 92 PRO A CA 1
ATOM 713 C C . PRO A 1 92 ? 18.568 3.148 -7.062 1.00 73.12 92 PRO A C 1
ATOM 715 O O . PRO A 1 92 ? 19.598 3.110 -7.733 1.00 73.12 92 PRO A O 1
ATOM 718 N N . GLY A 1 93 ? 17.469 3.793 -7.460 1.00 74.25 93 GLY A N 1
ATOM 719 C CA . GLY A 1 93 ? 17.366 4.556 -8.710 1.00 74.25 93 GLY A CA 1
ATOM 720 C C . GLY A 1 93 ? 16.919 3.769 -9.948 1.00 74.25 93 GLY A C 1
ATOM 721 O O . GLY A 1 93 ? 16.713 4.383 -10.991 1.00 74.25 93 GLY A O 1
ATOM 722 N N . LEU A 1 94 ? 16.736 2.446 -9.867 1.00 73.44 94 LEU A N 1
ATOM 723 C CA . LEU A 1 94 ? 16.149 1.669 -10.965 1.00 73.44 94 LEU A CA 1
ATOM 724 C C . LEU A 1 94 ? 14.627 1.584 -10.840 1.00 73.44 94 LEU A C 1
ATOM 726 O O . LEU A 1 94 ? 14.094 1.564 -9.735 1.00 73.44 94 LEU A O 1
ATOM 730 N N . ALA A 1 95 ? 13.936 1.528 -11.978 1.00 71.12 95 ALA A N 1
ATOM 731 C CA . ALA A 1 95 ? 12.514 1.211 -12.010 1.00 71.12 95 ALA A CA 1
ATOM 732 C C . ALA A 1 95 ? 12.291 -0.294 -11.765 1.00 71.12 95 ALA A C 1
ATOM 734 O O . ALA A 1 95 ? 13.159 -1.093 -12.148 1.00 71.12 95 ALA A O 1
ATOM 735 N N . PRO A 1 96 ? 11.137 -0.682 -11.193 1.00 73.31 96 PRO A N 1
ATOM 736 C CA . PRO A 1 96 ? 10.785 -2.086 -11.073 1.00 73.31 96 PRO A CA 1
ATOM 737 C C . PRO A 1 96 ? 10.657 -2.730 -12.454 1.00 73.31 96 PRO A C 1
ATOM 739 O O . PRO A 1 96 ? 10.163 -2.077 -13.374 1.00 73.31 96 PRO A O 1
ATOM 742 N N . LYS A 1 97 ? 11.112 -3.980 -12.603 1.00 75.88 97 LYS A N 1
ATOM 743 C CA . LYS A 1 97 ? 11.036 -4.712 -13.879 1.00 75.88 97 LYS A CA 1
ATOM 744 C C . LYS A 1 97 ? 11.109 -6.234 -13.739 1.00 75.88 97 LYS A C 1
ATOM 746 O O . LYS A 1 97 ? 11.601 -6.734 -12.733 1.00 75.88 97 LYS A O 1
ATOM 751 N N . ASN A 1 98 ? 10.709 -6.949 -14.786 1.00 82.62 98 ASN A N 1
ATOM 752 C CA . ASN A 1 98 ? 10.673 -8.410 -14.912 1.00 82.62 98 ASN A CA 1
ATOM 753 C C . ASN A 1 98 ? 9.756 -9.124 -13.907 1.00 82.62 98 ASN A C 1
ATOM 755 O O . ASN A 1 98 ? 10.130 -10.170 -13.371 1.00 82.62 98 ASN A O 1
ATOM 759 N N . TYR A 1 99 ? 8.575 -8.574 -13.635 1.00 84.19 99 TYR A N 1
ATOM 760 C CA . TYR A 1 99 ? 7.540 -9.274 -12.873 1.00 84.19 99 TYR A CA 1
ATOM 761 C C . TYR A 1 99 ? 6.149 -8.715 -13.172 1.00 84.19 99 TYR A C 1
ATOM 763 O O . TYR A 1 99 ? 5.984 -7.559 -13.566 1.00 84.19 99 TYR A O 1
ATOM 771 N N . ASP A 1 100 ? 5.146 -9.551 -12.929 1.00 89.88 100 ASP A N 1
ATOM 772 C CA . ASP A 1 100 ? 3.748 -9.178 -13.075 1.00 89.88 100 ASP A CA 1
ATOM 773 C C . ASP A 1 100 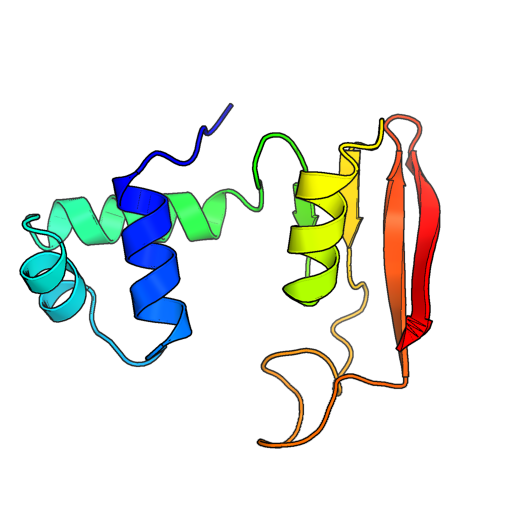? 3.147 -8.876 -11.697 1.00 89.88 100 ASP A C 1
ATOM 775 O O . ASP A 1 100 ? 3.439 -9.544 -10.701 1.00 89.88 100 ASP A O 1
ATOM 779 N N . VAL A 1 101 ? 2.280 -7.869 -11.661 1.00 91.06 101 VAL A N 1
ATOM 780 C CA . VAL A 1 101 ? 1.351 -7.637 -10.555 1.00 91.06 101 VAL A CA 1
ATOM 781 C C . VAL A 1 101 ? 0.033 -8.279 -10.946 1.00 91.06 101 VAL A C 1
ATOM 783 O O . VAL A 1 101 ? -0.525 -7.966 -12.003 1.00 91.06 101 VAL A O 1
ATOM 786 N N . LEU A 1 102 ? -0.462 -9.181 -10.107 1.00 93.06 102 LEU A N 1
ATOM 787 C CA . LEU A 1 102 ? -1.707 -9.900 -10.343 1.00 93.06 102 LEU A CA 1
ATOM 788 C C . LEU A 1 102 ? -2.822 -9.283 -9.506 1.00 93.06 102 LEU A C 1
ATOM 790 O O . LEU A 1 102 ? -2.647 -9.039 -8.315 1.00 93.06 102 LEU A O 1
ATOM 794 N N . ALA A 1 103 ? -3.970 -9.059 -10.130 1.00 93.62 103 ALA A N 1
ATOM 795 C CA . ALA A 1 103 ? -5.232 -8.905 -9.429 1.00 93.62 103 ALA A CA 1
ATOM 796 C C . ALA A 1 103 ? -5.796 -10.291 -9.127 1.00 93.62 103 ALA A C 1
ATOM 798 O O . ALA A 1 103 ? -5.659 -11.200 -9.950 1.00 93.62 103 ALA A O 1
ATOM 799 N N . PHE A 1 104 ? -6.417 -10.449 -7.963 1.00 92.75 104 PHE A N 1
ATOM 800 C CA . PHE A 1 104 ? -7.121 -11.675 -7.611 1.00 92.75 104 PHE A CA 1
ATOM 801 C C . PHE A 1 104 ? -8.542 -11.388 -7.142 1.00 92.75 104 PHE A C 1
ATOM 803 O O . PHE A 1 104 ? -8.811 -10.426 -6.414 1.00 92.75 104 PHE A O 1
ATOM 810 N N . ASP A 1 105 ? -9.442 -12.247 -7.594 1.00 90.44 105 ASP A N 1
ATOM 811 C CA . ASP A 1 105 ? -10.880 -12.151 -7.417 1.00 90.44 105 ASP A CA 1
ATOM 812 C C . ASP A 1 105 ? -11.351 -13.052 -6.266 1.00 90.44 105 ASP A C 1
ATOM 814 O O . ASP A 1 105 ? -10.623 -13.917 -5.768 1.00 90.44 105 ASP A O 1
ATOM 818 N N . ALA A 1 106 ? -12.586 -12.846 -5.802 1.00 82.06 106 ALA A N 1
ATOM 819 C CA . ALA A 1 106 ? -13.132 -13.582 -4.656 1.00 82.06 106 ALA A CA 1
ATOM 820 C C . ALA A 1 106 ? -13.334 -15.080 -4.937 1.00 82.06 106 ALA A C 1
ATOM 822 O O . ALA A 1 106 ? -13.414 -15.879 -4.004 1.00 82.06 106 ALA A O 1
ATOM 823 N N . ASP A 1 107 ? -13.394 -15.460 -6.213 1.00 84.75 107 ASP A N 1
ATOM 824 C CA . ASP A 1 107 ? -13.468 -16.845 -6.674 1.00 84.75 107 ASP A CA 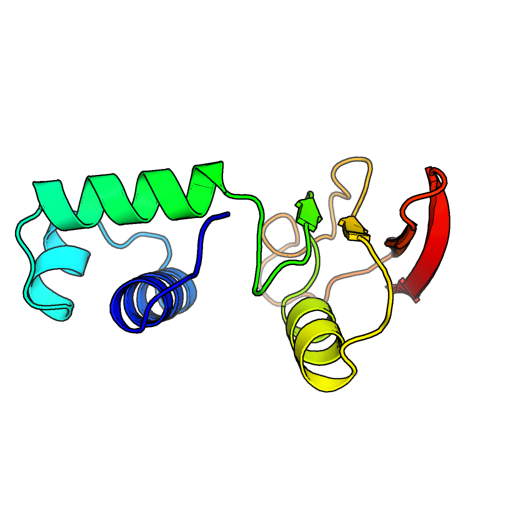1
ATOM 825 C C . ASP A 1 107 ? -12.091 -17.533 -6.765 1.00 84.75 107 ASP A C 1
ATOM 827 O O . ASP A 1 107 ? -12.007 -18.710 -7.119 1.00 84.75 107 ASP A O 1
ATOM 831 N N . GLY A 1 108 ? -11.013 -16.820 -6.417 1.00 78.31 108 GLY A N 1
ATOM 832 C CA . GLY A 1 108 ? -9.640 -17.317 -6.443 1.00 78.31 108 GLY A CA 1
ATOM 833 C C . GLY A 1 108 ? -8.981 -17.265 -7.821 1.00 78.31 108 GLY A C 1
ATOM 834 O O . GLY A 1 108 ? -7.838 -17.708 -7.960 1.00 78.31 108 GLY A O 1
ATOM 835 N N . THR A 1 109 ? -9.658 -16.731 -8.841 1.00 88.69 109 THR A N 1
ATOM 836 C CA . THR A 1 109 ? -9.021 -16.461 -10.130 1.00 88.69 109 THR A CA 1
ATOM 837 C C . THR A 1 109 ? -8.065 -15.278 -10.014 1.00 88.69 109 THR A C 1
ATOM 839 O O . THR A 1 109 ? -8.212 -14.403 -9.159 1.00 88.69 109 THR A O 1
ATOM 842 N N . SER A 1 110 ? -7.026 -15.281 -10.849 1.00 92.25 110 SER A N 1
ATOM 843 C CA . SER A 1 110 ? -6.086 -14.167 -10.928 1.00 92.25 110 SER A CA 1
ATOM 844 C C . SER A 1 110 ? -5.809 -13.780 -12.369 1.00 92.25 110 SER A C 1
ATOM 846 O O . SER A 1 110 ? -5.786 -14.617 -13.276 1.00 92.25 110 SER A O 1
ATOM 848 N N . HIS A 1 111 ? -5.604 -12.487 -12.582 1.00 93.62 111 HIS A N 1
ATOM 849 C CA . HIS A 1 111 ? -5.317 -11.915 -13.886 1.00 93.62 111 HIS A CA 1
ATOM 850 C C . HIS A 1 111 ? -4.270 -10.808 -13.767 1.00 93.62 111 HIS A C 1
ATOM 852 O O . HIS A 1 111 ? -4.110 -10.172 -12.727 1.00 93.62 111 HIS A O 1
ATOM 858 N N . VAL A 1 112 ? -3.515 -10.580 -14.842 1.00 95.25 112 VAL A N 1
ATOM 859 C CA . VAL A 1 112 ? -2.448 -9.574 -14.838 1.00 95.25 112 VAL A CA 1
ATOM 860 C C . VAL A 1 112 ? -3.058 -8.177 -14.755 1.00 95.25 112 VAL A C 1
ATOM 862 O O . VAL A 1 112 ? -3.785 -7.759 -15.656 1.00 95.25 112 VAL A O 1
ATOM 865 N N . PHE A 1 113 ? -2.718 -7.445 -13.696 1.00 94.38 113 PHE A N 1
ATOM 866 C CA . PHE A 1 113 ? -3.085 -6.045 -13.515 1.00 94.38 113 PHE A CA 1
ATOM 867 C C . PHE A 1 113 ? -2.060 -5.118 -14.180 1.00 94.38 113 PHE A C 1
ATOM 869 O O . PHE A 1 113 ? -2.438 -4.182 -14.889 1.00 94.38 113 PHE A O 1
ATOM 876 N N . SER A 1 114 ? -0.769 -5.399 -13.999 1.00 93.44 114 SER A N 1
ATOM 877 C CA . SER A 1 114 ? 0.342 -4.642 -14.588 1.00 93.44 114 SER A CA 1
ATOM 878 C C . SER A 1 114 ? 1.524 -5.558 -14.889 1.00 93.44 114 SER A C 1
ATOM 880 O O . SER A 1 114 ? 1.734 -6.555 -14.199 1.00 93.44 114 SER A O 1
ATOM 882 N N . ARG A 1 115 ? 2.310 -5.192 -15.907 1.00 92.12 115 ARG A N 1
ATOM 883 C CA . ARG A 1 115 ? 3.593 -5.828 -16.229 1.00 92.12 115 ARG A CA 1
ATOM 884 C C . ARG A 1 115 ? 4.720 -4.824 -16.077 1.00 92.12 115 ARG A C 1
ATOM 886 O O . ARG A 1 115 ? 4.602 -3.707 -16.587 1.00 92.12 115 ARG A O 1
ATOM 893 N N . TYR A 1 116 ? 5.790 -5.248 -15.420 1.00 85.06 116 TYR A N 1
ATOM 894 C CA . TYR A 1 116 ? 7.023 -4.494 -15.230 1.00 85.06 116 TYR A CA 1
ATOM 895 C C . TYR A 1 116 ? 8.189 -5.249 -15.853 1.00 85.06 116 TYR A C 1
ATOM 897 O O . TYR A 1 116 ? 8.227 -6.493 -15.739 1.00 85.06 116 TYR A O 1
#

pLDDT: mean 83.15, std 10.03, range [46.78, 95.25]

Foldseek 3Di:
DDDQDPLLVQLVVVCVVPVVDQLCNSCVVSVHHSVVSVVSVVCVVVPCDDPQAHEEEQDDPVLVVVCVVVVDQFRYKYFPDRDCQGPPNNDPPDHRADTFIWTHHPVGDIDTPDHD

Secondary structure (DSSP, 8-state):
-----HHHHHHHHHHHH-TT--HHHHHHHHT--HHHHHHHHHHHHTT-EETTEEEEES--HHHHHHHHHH--S-SEEEETT--TTSTTTSPTTPPP-S-EEEEE-TTS-EEEEEE-